Protein AF-A0A0F9AI47-F1 (afdb_monomer)

Foldseek 3Di:
DPPPPDPPCVPVVQWDADPLRWTWGWDQDPNDTDIDTPQQVVVCVVVVHHDDPPDDDADPVNRNNPD

Radius of gyration: 12.99 Å; Cα contacts (8 Å, |Δi|>4): 66; chains: 1; bounding box: 23×28×38 Å

Sequence (67 aa):
MSKKRVPWNKGTSKGWTDKKGCQWIYVTQNGRRRAKRKHRLVMEEHLGRLLEPWELVHHIDQNPANN

Nearest PDB structures (foldseek):
  1u3e-assembly1_M  TM=7.104E-01  e=4.116E-01  Okubovirus SPO1
  6gfa-assembly1_A  TM=5.073E-01  e=1.444E+00  Homo sapiens
  5xy3-assembly1_k  TM=4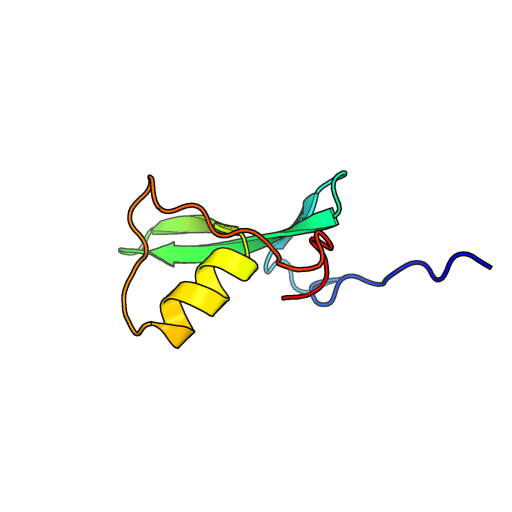.049E-01  e=8.049E+00  Trichomonas vaginalis
  8xgc-assembly1_D  TM=3.205E-01  e=9.186E+00  Saccharomyces cerevisiae

Organism: NCBI:txid412755

InterPro domains:
  IPR003615 HNH nuclease [PF13392] (37-67)
  IPR044925 His-Me finger superfamily [SSF54060] (8-67)

Structure (mmCIF, N/CA/C/O backbone):
data_AF-A0A0F9AI47-F1
#
_entry.id   AF-A0A0F9AI47-F1
#
loop_
_atom_site.group_PDB
_atom_site.id
_atom_site.type_symbol
_atom_site.label_atom_id
_atom_site.label_alt_id
_atom_site.label_comp_id
_atom_site.label_asym_id
_atom_site.label_entity_id
_atom_site.label_seq_id
_atom_site.pdbx_PDB_ins_code
_atom_site.Cartn_x
_atom_site.Cartn_y
_atom_site.Cartn_z
_atom_site.occupancy
_atom_site.B_iso_or_equiv
_atom_site.auth_seq_id
_atom_site.auth_comp_id
_atom_site.auth_asym_id
_atom_site.auth_atom_id
_atom_site.pdbx_PDB_model_num
ATOM 1 N N . MET A 1 1 ? 8.407 9.578 -26.912 1.00 36.66 1 MET A N 1
ATOM 2 C CA . MET A 1 1 ? 7.230 10.119 -26.190 1.00 36.66 1 MET A CA 1
ATOM 3 C C . MET A 1 1 ? 7.045 9.343 -24.889 1.00 36.66 1 MET A C 1
ATOM 5 O O . MET A 1 1 ? 6.694 8.172 -24.941 1.00 36.66 1 MET A O 1
ATOM 9 N N . SER A 1 2 ? 7.333 9.941 -23.728 1.00 43.38 2 SER A N 1
ATOM 10 C CA . SER A 1 2 ? 7.081 9.282 -22.438 1.00 43.38 2 SER A CA 1
ATOM 11 C C . SER A 1 2 ? 5.572 9.259 -22.186 1.00 43.38 2 SER A C 1
ATOM 13 O O . SER A 1 2 ? 4.964 10.303 -21.942 1.00 43.38 2 SER A O 1
ATOM 15 N N . LYS A 1 3 ? 4.941 8.084 -22.311 1.00 49.53 3 LYS A N 1
ATOM 16 C CA . LYS A 1 3 ? 3.545 7.889 -21.905 1.00 49.53 3 LYS A CA 1
ATOM 17 C C . LYS A 1 3 ? 3.488 8.142 -20.401 1.00 49.53 3 LYS A C 1
ATOM 19 O O . LYS A 1 3 ? 3.923 7.295 -19.623 1.00 49.53 3 LYS A O 1
ATOM 24 N N . LYS A 1 4 ? 2.980 9.307 -19.985 1.00 49.72 4 LYS A N 1
ATOM 25 C CA . LYS A 1 4 ? 2.659 9.578 -18.579 1.00 49.72 4 LYS A CA 1
ATOM 26 C C . LYS A 1 4 ? 1.683 8.486 -18.133 1.00 49.72 4 LYS A C 1
ATOM 28 O O . LYS A 1 4 ? 0.519 8.513 -18.522 1.00 49.72 4 LYS A O 1
ATOM 33 N N . ARG A 1 5 ? 2.174 7.484 -17.394 1.00 60.75 5 ARG A N 1
ATOM 34 C CA . ARG A 1 5 ? 1.352 6.394 -16.858 1.00 60.75 5 ARG A CA 1
ATOM 35 C C . ARG A 1 5 ? 0.363 7.024 -15.888 1.00 60.75 5 ARG A C 1
ATOM 37 O O . ARG A 1 5 ? 0.750 7.467 -14.811 1.00 60.75 5 ARG A O 1
ATOM 44 N N . VAL A 1 6 ? -0.893 7.135 -16.305 1.00 63.44 6 VAL A N 1
ATOM 45 C CA . VAL A 1 6 ? -1.979 7.557 -15.423 1.00 63.44 6 VAL A CA 1
ATOM 46 C C . VAL A 1 6 ? -2.123 6.462 -14.361 1.00 63.44 6 VAL A C 1
ATOM 48 O O . VAL A 1 6 ? -2.371 5.313 -14.729 1.00 63.44 6 VAL A O 1
ATOM 51 N N . PRO A 1 7 ? -1.930 6.759 -13.065 1.00 63.34 7 PRO A N 1
ATOM 52 C CA . PRO A 1 7 ? -2.119 5.760 -12.020 1.00 63.34 7 PRO A CA 1
ATOM 53 C C . PRO A 1 7 ? -3.574 5.284 -12.030 1.00 63.34 7 PRO A C 1
ATOM 55 O O . PRO A 1 7 ? -4.475 6.121 -12.102 1.00 63.34 7 PRO A O 1
ATOM 58 N N . TRP A 1 8 ? -3.835 3.976 -11.909 1.00 69.81 8 TRP A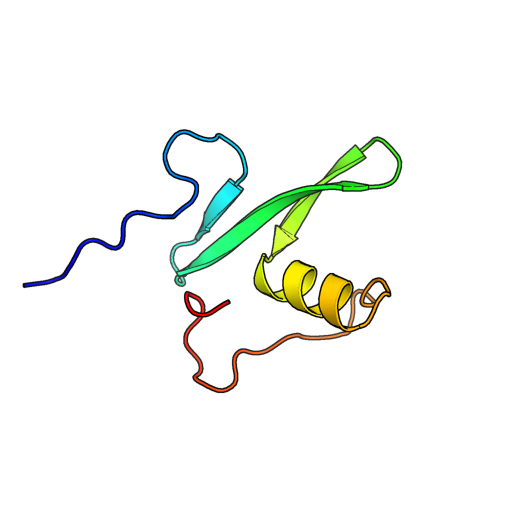 N 1
ATOM 59 C CA . TRP A 1 8 ? -5.218 3.457 -11.911 1.00 69.81 8 TRP A CA 1
ATOM 60 C C . TRP A 1 8 ? -6.087 4.033 -10.784 1.00 69.81 8 TRP A C 1
ATOM 62 O O . TRP A 1 8 ? -7.308 3.990 -10.858 1.00 69.81 8 TRP A O 1
ATOM 72 N N . ASN A 1 9 ? -5.462 4.585 -9.741 1.00 68.56 9 ASN A N 1
ATOM 73 C CA . ASN A 1 9 ? -6.127 5.198 -8.598 1.00 68.56 9 ASN A CA 1
ATOM 74 C C . ASN A 1 9 ? -6.289 6.7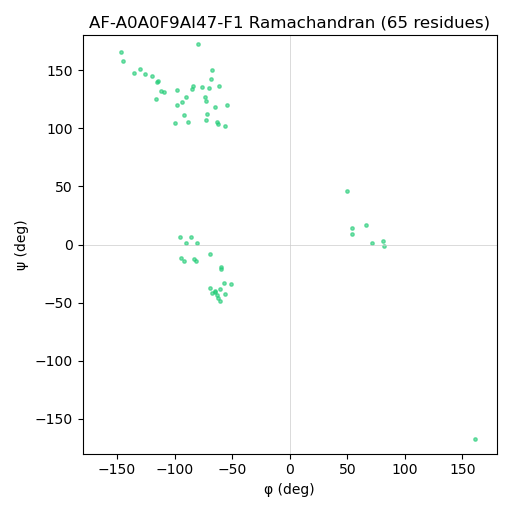27 -8.711 1.00 68.56 9 ASN A C 1
ATOM 76 O O . ASN A 1 9 ? -6.741 7.346 -7.742 1.00 68.56 9 ASN A O 1
ATOM 80 N N . LYS A 1 10 ? -5.959 7.356 -9.850 1.00 65.06 10 LYS A N 1
ATOM 81 C CA . LYS A 1 10 ? -6.130 8.806 -10.055 1.00 65.06 10 LYS A CA 1
ATOM 82 C C . LYS A 1 10 ? -7.583 9.221 -9.772 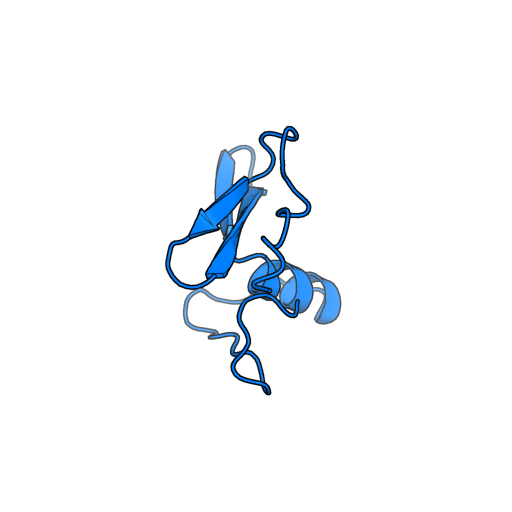1.00 65.06 10 LYS A C 1
ATOM 84 O O . LYS A 1 10 ? -8.502 8.725 -10.408 1.00 65.06 10 LYS A O 1
ATOM 89 N N . GLY A 1 11 ? -7.781 10.124 -8.806 1.00 69.38 11 GLY A N 1
ATOM 90 C CA . GLY A 1 11 ? -9.102 10.643 -8.415 1.00 69.38 11 GLY A CA 1
ATOM 91 C C . GLY A 1 11 ? -9.914 9.758 -7.458 1.00 69.38 11 GLY A C 1
ATOM 92 O O . GLY A 1 11 ? -10.998 10.151 -7.052 1.00 69.38 11 GLY A O 1
ATOM 93 N N . THR A 1 12 ? -9.404 8.587 -7.059 1.00 71.50 12 THR A N 1
ATOM 94 C CA . THR A 1 12 ? -10.159 7.643 -6.209 1.00 71.50 12 THR A CA 1
ATOM 95 C C . THR A 1 12 ? -9.880 7.785 -4.710 1.00 71.50 12 THR A C 1
ATOM 97 O O . THR A 1 12 ? -10.558 7.154 -3.907 1.00 71.50 12 THR A O 1
ATOM 100 N N . SER A 1 13 ? -8.849 8.541 -4.308 1.00 68.25 13 SER A N 1
ATOM 101 C CA . SER A 1 13 ? -8.335 8.607 -2.922 1.00 68.25 13 SER A CA 1
ATOM 102 C C . SER A 1 13 ? -7.972 7.242 -2.296 1.00 68.25 13 SER A C 1
ATOM 104 O O . SER A 1 13 ? -7.656 7.164 -1.107 1.00 68.25 13 SER A O 1
ATOM 106 N N . LYS A 1 14 ? -7.967 6.155 -3.088 1.00 73.81 14 LYS A N 1
ATOM 107 C CA . LYS A 1 14 ? -7.717 4.772 -2.642 1.00 73.81 14 LYS A CA 1
ATOM 108 C C . LYS A 1 14 ? -6.231 4.441 -2.471 1.00 73.81 14 LYS A C 1
ATOM 110 O O . LYS A 1 14 ? -5.901 3.318 -2.104 1.00 73.81 14 LYS A O 1
ATOM 115 N N . GLY A 1 15 ? -5.327 5.396 -2.705 1.00 82.19 15 GLY A N 1
ATOM 116 C CA . GLY A 1 15 ? -3.888 5.190 -2.565 1.00 82.19 15 GLY A CA 1
ATOM 117 C C . GLY A 1 15 ? -3.038 6.218 -3.309 1.00 82.19 15 GLY A C 1
ATOM 118 O O . GLY A 1 15 ? -3.556 7.220 -3.797 1.00 82.19 15 GLY A O 1
ATOM 119 N N . TRP A 1 16 ? -1.740 5.943 -3.431 1.00 83.31 16 TRP A N 1
ATOM 120 C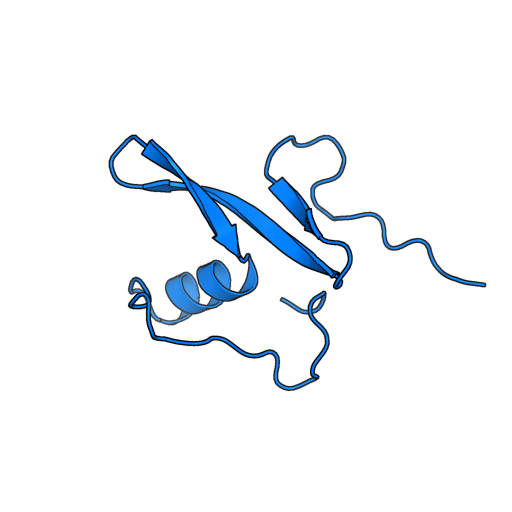 CA . TRP A 1 16 ? -0.789 6.764 -4.187 1.00 83.31 16 TRP A CA 1
ATOM 121 C C . TRP A 1 16 ? 0.291 5.894 -4.838 1.00 83.31 16 TRP A C 1
ATOM 123 O O . TRP A 1 16 ? 0.437 4.716 -4.520 1.00 83.31 16 TRP A O 1
ATOM 133 N N . THR A 1 17 ? 1.029 6.464 -5.785 1.00 81.50 17 THR A N 1
ATOM 134 C CA . THR A 1 17 ? 2.230 5.836 -6.355 1.00 81.50 17 THR A CA 1
ATOM 135 C C . THR A 1 17 ? 3.431 6.617 -5.851 1.00 81.50 17 THR A C 1
ATOM 137 O O . THR A 1 17 ? 3.405 7.849 -5.875 1.00 81.50 17 THR A O 1
ATOM 140 N N . ASP A 1 18 ? 4.450 5.937 -5.336 1.00 76.88 18 ASP A N 1
ATOM 141 C CA . ASP A 1 18 ? 5.658 6.610 -4.867 1.00 76.88 18 ASP A CA 1
ATOM 142 C C . ASP A 1 18 ? 6.608 6.978 -6.021 1.00 76.88 18 ASP A C 1
ATOM 144 O O . ASP A 1 18 ? 6.412 6.596 -7.176 1.00 76.88 18 ASP A O 1
ATOM 148 N N . LYS A 1 19 ? 7.666 7.735 -5.703 1.00 73.75 19 LYS A N 1
ATOM 149 C CA . LYS A 1 19 ? 8.687 8.156 -6.680 1.00 73.75 19 LYS A CA 1
ATOM 150 C C . LYS A 1 19 ? 9.412 6.979 -7.348 1.00 73.75 19 LYS A C 1
ATOM 152 O O . LYS A 1 19 ? 9.997 7.169 -8.408 1.00 73.75 19 LYS A O 1
ATOM 157 N N . LYS A 1 20 ? 9.396 5.790 -6.736 1.00 71.88 20 LYS A N 1
ATOM 158 C CA . LYS A 1 20 ? 10.009 4.561 -7.259 1.00 71.88 20 LYS A CA 1
ATOM 159 C C . LYS A 1 20 ? 9.031 3.753 -8.120 1.00 71.88 20 LYS A C 1
ATOM 161 O O . LYS A 1 20 ? 9.405 2.701 -8.616 1.00 71.88 20 LYS A O 1
ATOM 166 N N . GLY A 1 21 ? 7.799 4.229 -8.313 1.00 73.44 21 GLY A N 1
ATOM 167 C CA . GLY A 1 21 ? 6.768 3.536 -9.081 1.00 73.44 21 GLY A CA 1
ATOM 168 C C . GLY A 1 21 ? 6.038 2.446 -8.296 1.00 73.44 21 GLY A C 1
ATOM 169 O O . GLY A 1 21 ? 5.172 1.786 -8.864 1.00 73.44 21 GLY A O 1
ATOM 170 N N . CYS A 1 22 ? 6.338 2.264 -7.005 1.00 77.62 22 CYS A N 1
ATOM 171 C CA . CYS A 1 22 ? 5.615 1.316 -6.167 1.00 77.62 22 CYS A CA 1
ATOM 172 C C . CYS A 1 22 ? 4.258 1.897 -5.788 1.00 77.62 22 CYS A C 1
ATOM 174 O O . CYS A 1 22 ? 4.124 3.056 -5.379 1.00 77.62 22 CYS A O 1
ATOM 176 N N . GLN A 1 23 ? 3.240 1.056 -5.893 1.00 81.88 23 GLN A N 1
ATOM 177 C CA . GLN A 1 23 ? 1.884 1.468 -5.619 1.00 81.88 23 GLN A CA 1
ATOM 178 C C . GLN A 1 23 ? 1.433 1.101 -4.216 1.00 81.88 23 GLN A C 1
ATOM 180 O O . GLN A 1 23 ? 1.573 -0.038 -3.770 1.00 81.88 23 GLN A O 1
ATOM 185 N N . TRP A 1 24 ? 0.832 2.078 -3.554 1.00 85.56 24 TRP A N 1
ATOM 186 C CA . TRP A 1 24 ? 0.288 1.980 -2.214 1.00 85.56 24 TRP A CA 1
ATOM 187 C C . TRP A 1 24 ? -1.221 2.138 -2.261 1.00 85.56 24 TRP A C 1
ATOM 189 O O . TRP A 1 24 ? -1.746 2.963 -3.009 1.00 85.56 24 TRP A O 1
ATOM 199 N N . ILE A 1 25 ? -1.910 1.356 -1.443 1.00 86.12 25 ILE A N 1
ATOM 200 C CA . ILE A 1 25 ? -3.357 1.380 -1.272 1.00 86.12 25 ILE A CA 1
ATOM 201 C C . ILE A 1 25 ? -3.698 1.456 0.210 1.00 86.12 25 ILE A C 1
ATOM 203 O O . ILE A 1 25 ? -2.947 0.970 1.056 1.00 86.12 25 ILE A O 1
ATOM 207 N N . TYR A 1 26 ? -4.833 2.065 0.531 1.00 86.12 26 TYR A N 1
ATOM 208 C CA . TYR A 1 26 ? -5.359 2.018 1.889 1.00 86.12 26 TYR A CA 1
ATOM 209 C C . TYR A 1 26 ? -6.284 0.817 2.051 1.00 86.12 26 TYR A C 1
ATOM 211 O O . TYR A 1 26 ? -7.242 0.669 1.297 1.00 86.12 26 TYR A O 1
ATOM 219 N N . VAL A 1 2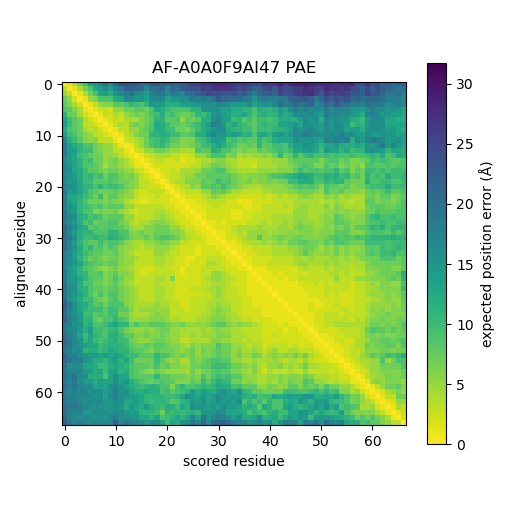7 ? -6.013 -0.003 3.059 1.00 83.38 27 VAL A N 1
ATOM 220 C CA . VAL A 1 27 ? -6.830 -1.152 3.453 1.00 83.38 27 VAL A CA 1
ATOM 221 C C . VAL A 1 27 ? -7.302 -0.967 4.888 1.00 83.38 27 VAL A C 1
ATOM 223 O O . VAL A 1 27 ? -6.579 -0.418 5.721 1.00 83.38 27 VAL A O 1
ATOM 226 N N . THR A 1 28 ? -8.513 -1.415 5.196 1.00 83.50 28 THR A N 1
ATOM 227 C CA . THR A 1 28 ? -9.010 -1.441 6.574 1.00 83.50 28 THR A CA 1
ATOM 228 C C . THR A 1 28 ? -8.682 -2.803 7.169 1.00 83.50 28 THR A C 1
ATOM 230 O O . THR A 1 28 ? -9.233 -3.811 6.742 1.00 83.50 28 THR A O 1
ATOM 233 N N . GLN A 1 29 ? -7.775 -2.840 8.142 1.00 80.19 29 GLN A N 1
ATOM 234 C CA . GLN A 1 29 ? -7.422 -4.046 8.892 1.00 80.19 29 GLN A CA 1
ATOM 235 C C . GLN A 1 29 ? -7.796 -3.840 10.360 1.00 80.19 29 GLN A C 1
ATOM 237 O O . GLN A 1 29 ? -7.373 -2.857 10.970 1.00 80.19 29 GLN A O 1
ATOM 242 N N . ASN A 1 30 ? -8.593 -4.749 10.928 1.00 82.00 30 ASN A N 1
ATOM 243 C CA .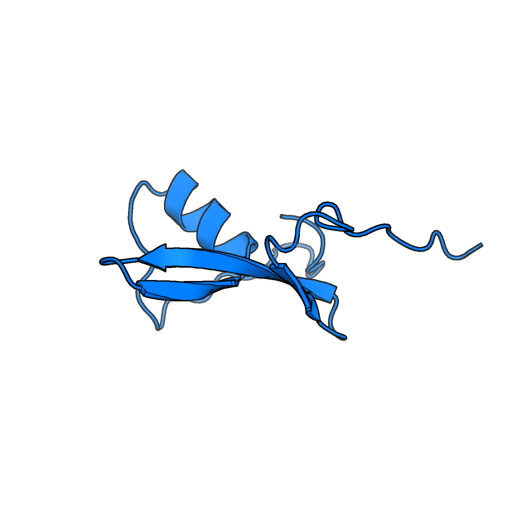 ASN A 1 30 ? -9.086 -4.682 12.313 1.00 82.00 30 ASN A CA 1
ATOM 244 C C . ASN A 1 30 ? -9.710 -3.316 12.660 1.00 82.00 30 ASN A C 1
ATOM 246 O O . ASN A 1 30 ? -9.362 -2.692 13.661 1.00 82.00 30 ASN A O 1
ATOM 250 N N . GLY A 1 31 ? -10.563 -2.795 11.771 1.00 86.50 31 GLY A N 1
ATOM 251 C CA . GLY A 1 31 ? -11.216 -1.490 11.939 1.00 86.50 31 GLY A CA 1
ATOM 252 C C . GLY A 1 31 ? -10.295 -0.272 11.784 1.00 86.50 31 GLY A C 1
ATOM 253 O O . GLY A 1 31 ? -10.757 0.859 11.904 1.00 86.50 31 GLY A O 1
ATOM 254 N N . ARG A 1 32 ? -9.001 -0.462 11.490 1.00 85.12 32 ARG A N 1
ATOM 255 C CA . ARG A 1 32 ? -8.026 0.623 11.311 1.00 85.12 32 ARG A CA 1
ATOM 256 C C . ARG A 1 32 ? -7.567 0.710 9.863 1.00 85.12 32 ARG A C 1
ATOM 258 O O . ARG A 1 32 ? -7.154 -0.280 9.262 1.00 85.12 32 ARG A O 1
ATOM 265 N N . ARG A 1 33 ? -7.579 1.921 9.307 1.00 84.75 33 ARG A N 1
ATOM 266 C CA . ARG A 1 33 ? -7.046 2.190 7.968 1.00 84.75 33 ARG A CA 1
ATOM 267 C C . ARG A 1 33 ? -5.517 2.139 8.004 1.0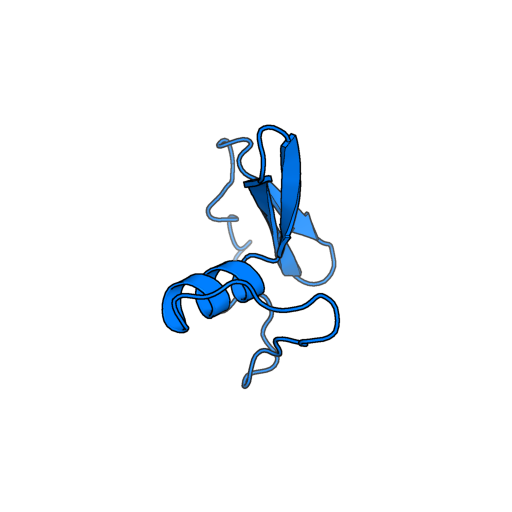0 84.75 33 ARG A C 1
ATOM 269 O O . ARG A 1 33 ? -4.886 2.875 8.757 1.00 84.75 33 ARG A O 1
ATOM 276 N N . ARG A 1 34 ? -4.920 1.284 7.178 1.00 85.25 34 ARG A N 1
ATOM 277 C CA . ARG A 1 34 ? -3.470 1.134 7.007 1.00 85.25 34 ARG A CA 1
ATOM 278 C C . ARG A 1 34 ? -3.096 1.275 5.541 1.00 85.25 34 ARG A C 1
ATOM 280 O O . ARG A 1 34 ? -3.863 0.895 4.663 1.00 85.25 34 ARG A O 1
ATOM 287 N N . ALA A 1 35 ? -1.920 1.828 5.275 1.00 85.38 35 ALA A N 1
ATOM 288 C CA . ALA A 1 35 ? -1.355 1.821 3.934 1.00 85.38 35 ALA A CA 1
ATOM 289 C C . ALA A 1 35 ? -0.600 0.511 3.696 1.00 85.38 35 ALA A C 1
ATOM 291 O O . ALA A 1 35 ? 0.188 0.082 4.539 1.00 85.38 35 ALA A O 1
ATOM 292 N N . LYS A 1 36 ? -0.828 -0.110 2.542 1.00 85.62 36 LYS A N 1
ATOM 293 C CA . LYS A 1 36 ? -0.206 -1.368 2.134 1.00 85.62 36 LYS A CA 1
ATOM 294 C C . LYS A 1 36 ? 0.253 -1.279 0.686 1.00 85.62 36 LYS A C 1
ATOM 296 O O . LYS A 1 36 ? -0.364 -0.587 -0.120 1.00 85.62 36 LYS A O 1
ATOM 301 N N . ARG A 1 37 ? 1.342 -1.967 0.345 1.00 86.38 37 ARG A N 1
ATOM 302 C CA . ARG A 1 37 ? 1.796 -2.070 -1.047 1.00 86.38 37 ARG A CA 1
ATOM 303 C C . ARG A 1 37 ? 0.827 -2.948 -1.840 1.00 86.38 37 ARG A C 1
ATOM 305 O O . ARG A 1 37 ? 0.454 -4.014 -1.357 1.00 86.38 37 ARG A O 1
ATOM 312 N N . LYS A 1 38 ? 0.444 -2.522 -3.046 1.00 84.81 38 LYS A N 1
ATOM 313 C CA . LYS A 1 38 ? -0.550 -3.221 -3.874 1.00 84.81 38 LYS A CA 1
ATOM 314 C C . LYS A 1 38 ? -0.109 -4.644 -4.221 1.00 84.81 38 LYS A C 1
ATOM 316 O O . LYS A 1 38 ? -0.873 -5.565 -3.977 1.00 84.81 38 LYS A O 1
ATOM 321 N N . HIS A 1 39 ? 1.123 -4.836 -4.687 1.00 85.50 39 HIS A N 1
ATOM 322 C CA . HIS A 1 39 ? 1.653 -6.171 -4.994 1.00 85.50 39 HIS A CA 1
ATOM 323 C C . HIS A 1 39 ? 1.612 -7.129 -3.799 1.00 85.50 39 HIS A C 1
ATOM 325 O O . HIS A 1 39 ? 1.376 -8.319 -3.963 1.00 85.50 39 HIS A O 1
ATOM 331 N N . ARG A 1 40 ? 1.792 -6.616 -2.574 1.00 87.56 40 ARG A N 1
ATOM 332 C CA . ARG A 1 40 ? 1.663 -7.435 -1.368 1.00 87.56 40 ARG A CA 1
ATOM 333 C C . ARG A 1 40 ? 0.219 -7.885 -1.167 1.00 87.56 40 ARG A C 1
ATOM 335 O O . ARG A 1 40 ? 0.013 -9.040 -0.837 1.00 87.56 40 ARG A O 1
ATOM 342 N N . LEU A 1 41 ? -0.752 -6.995 -1.387 1.00 85.75 41 LEU A N 1
ATOM 343 C CA . LEU A 1 41 ? -2.168 -7.360 -1.309 1.00 85.75 41 LEU A CA 1
ATOM 344 C C . LEU A 1 41 ? -2.530 -8.419 -2.359 1.00 85.75 41 LEU A C 1
ATOM 346 O O . LEU A 1 41 ? -3.157 -9.408 -2.010 1.00 85.75 41 LEU A O 1
ATOM 350 N N . VAL A 1 42 ? -2.093 -8.240 -3.609 1.00 86.31 42 VAL A N 1
ATOM 351 C CA . VAL A 1 42 ? -2.344 -9.213 -4.688 1.00 86.31 42 VAL A CA 1
ATOM 352 C C . VAL A 1 42 ? -1.817 -10.599 -4.307 1.00 86.31 42 VAL A C 1
ATOM 354 O O . VAL A 1 42 ? -2.510 -11.594 -4.491 1.00 86.31 42 VAL A O 1
ATOM 357 N N . MET A 1 43 ? -0.624 -10.673 -3.709 1.00 86.81 43 MET A N 1
ATOM 358 C CA . MET A 1 43 ? -0.070 -11.948 -3.247 1.00 86.81 43 MET A CA 1
ATOM 359 C C . MET A 1 43 ? -0.823 -12.542 -2.058 1.00 86.81 43 MET A C 1
ATOM 361 O O . MET A 1 43 ? -0.995 -13.751 -1.996 1.00 86.81 43 MET A O 1
ATOM 365 N N . GLU A 1 44 ? -1.297 -11.727 -1.121 1.00 87.94 44 GLU A N 1
ATOM 366 C CA . GLU A 1 44 ? -2.117 -12.221 -0.009 1.00 87.94 44 GLU A CA 1
ATOM 367 C C . GLU A 1 44 ? -3.457 -12.786 -0.480 1.00 87.94 44 GLU A C 1
ATOM 369 O O . GLU A 1 44 ? -3.880 -13.836 -0.002 1.00 87.94 44 GLU A O 1
ATOM 374 N N . GLU A 1 45 ? -4.102 -12.118 -1.440 1.00 87.12 45 GLU A N 1
ATOM 375 C CA . GLU A 1 45 ? -5.324 -12.608 -2.083 1.00 87.12 45 GLU A CA 1
ATOM 376 C C . GLU A 1 45 ? -5.058 -13.918 -2.832 1.00 87.12 45 GLU A C 1
ATOM 378 O O . GLU A 1 45 ? -5.823 -14.869 -2.693 1.00 87.12 45 GLU A O 1
ATOM 383 N N . HIS A 1 46 ? -3.944 -13.999 -3.565 1.00 88.31 46 HIS A N 1
ATOM 384 C CA . HIS A 1 46 ? -3.554 -15.204 -4.293 1.00 88.31 46 HIS A CA 1
ATOM 385 C C . HIS A 1 46 ? -3.247 -16.392 -3.367 1.00 88.31 46 HIS A C 1
ATOM 387 O O . HIS A 1 46 ? -3.617 -17.524 -3.667 1.00 88.31 46 HIS A O 1
ATOM 393 N N . LEU A 1 47 ? -2.588 -16.141 -2.233 1.00 87.31 47 LEU A N 1
ATOM 394 C CA . LEU A 1 47 ? -2.239 -17.164 -1.244 1.00 87.31 47 LEU A CA 1
ATOM 395 C C . LEU A 1 47 ? -3.402 -17.517 -0.305 1.00 87.31 47 LEU A C 1
ATOM 397 O O . LEU A 1 47 ? -3.304 -18.492 0.438 1.00 87.31 47 LEU A O 1
ATOM 401 N N . GLY A 1 48 ? -4.466 -16.710 -0.277 1.00 89.38 48 GLY A N 1
ATOM 402 C CA . GLY A 1 48 ? -5.578 -16.866 0.663 1.00 89.38 48 GLY A CA 1
ATOM 403 C C . GLY A 1 48 ? -5.198 -16.622 2.131 1.00 89.38 48 GLY A C 1
ATOM 404 O O . GLY A 1 48 ? -5.936 -17.022 3.029 1.00 89.38 48 GLY A O 1
ATOM 405 N N . ARG A 1 49 ? -4.054 -15.979 2.401 1.00 89.88 49 ARG A N 1
ATOM 406 C CA . ARG A 1 49 ? -3.587 -15.643 3.756 1.00 89.88 49 ARG A CA 1
ATOM 407 C C . ARG A 1 49 ? -2.861 -14.305 3.783 1.00 89.88 49 ARG A C 1
ATOM 409 O O . ARG A 1 49 ? -2.308 -13.862 2.781 1.00 89.88 49 ARG A O 1
ATOM 416 N N . LEU A 1 50 ? -2.801 -13.685 4.961 1.00 86.69 50 LEU A N 1
ATOM 417 C CA . LEU A 1 50 ? -1.948 -12.518 5.168 1.00 86.69 50 LEU A CA 1
ATOM 418 C C . LEU A 1 50 ? -0.471 -12.928 5.115 1.00 86.69 50 LEU A C 1
ATOM 420 O O . LEU A 1 50 ? -0.089 -14.000 5.589 1.00 86.69 50 LEU A O 1
ATOM 424 N N . LEU A 1 51 ? 0.346 -12.058 4.527 1.00 85.88 51 LEU A N 1
ATOM 425 C CA . LEU A 1 51 ? 1.791 -12.203 4.514 1.00 85.88 51 LEU A CA 1
ATOM 426 C C . LEU A 1 51 ? 2.339 -11.623 5.811 1.00 85.88 51 LEU A C 1
ATOM 428 O O . LEU A 1 51 ? 1.969 -10.509 6.208 1.00 85.88 51 LEU A O 1
ATOM 432 N N . GLU A 1 52 ? 3.273 -12.333 6.420 1.00 85.12 52 GLU A N 1
ATOM 433 C CA . GLU A 1 52 ? 3.970 -11.905 7.620 1.00 85.12 52 GLU A CA 1
ATOM 434 C C . GLU A 1 52 ? 4.876 -10.704 7.326 1.00 85.12 52 GLU A C 1
ATOM 436 O O . GLU A 1 52 ? 5.344 -10.534 6.195 1.00 85.12 52 GLU A O 1
ATOM 441 N N . PRO A 1 53 ? 5.128 -9.803 8.291 1.00 80.62 53 PRO A N 1
ATOM 442 C CA . PRO A 1 53 ? 5.862 -8.556 8.053 1.00 80.62 53 PRO A CA 1
ATOM 443 C C . PRO A 1 53 ? 7.205 -8.736 7.331 1.00 80.62 53 PRO A C 1
ATOM 445 O O . PRO A 1 53 ? 7.561 -7.889 6.511 1.00 80.62 53 PRO A O 1
ATOM 448 N N . TRP A 1 54 ? 7.896 -9.851 7.589 1.00 81.25 54 TRP A N 1
ATOM 449 C CA . TRP A 1 54 ? 9.185 -10.208 6.992 1.00 81.25 54 TRP A CA 1
ATOM 450 C C . TRP A 1 54 ? 9.088 -10.877 5.614 1.00 81.25 54 TRP A C 1
ATOM 452 O O . TRP A 1 54 ? 10.102 -10.984 4.930 1.00 81.25 54 TRP A O 1
ATOM 462 N N . GLU A 1 55 ? 7.904 -11.313 5.177 1.00 80.75 55 GLU A N 1
ATOM 463 C CA . GLU A 1 55 ? 7.719 -11.862 3.834 1.00 80.75 55 GLU A CA 1
ATOM 464 C C . GLU A 1 55 ? 7.799 -10.732 2.798 1.00 80.75 55 GLU A C 1
ATOM 466 O O . GLU A 1 55 ? 6.962 -9.817 2.740 1.00 80.75 55 GLU A O 1
ATOM 471 N N . LEU A 1 56 ? 8.857 -10.784 1.988 1.00 79.56 56 LEU A N 1
ATOM 472 C CA . LEU A 1 56 ? 9.146 -9.810 0.947 1.00 79.56 56 LEU A CA 1
ATOM 473 C C . LEU A 1 56 ? 8.578 -10.288 -0.388 1.00 79.56 56 LEU A C 1
ATOM 475 O O . LEU A 1 56 ? 8.938 -11.345 -0.896 1.00 79.56 56 LEU A O 1
ATOM 479 N N . VAL A 1 57 ? 7.716 -9.467 -0.981 1.00 79.75 57 VAL A N 1
ATOM 480 C CA . VAL A 1 57 ? 7.199 -9.679 -2.335 1.00 79.75 57 VAL A CA 1
ATOM 481 C C . VAL A 1 57 ? 8.020 -8.826 -3.292 1.00 79.75 57 VAL A C 1
ATOM 483 O O . VAL A 1 57 ? 8.055 -7.599 -3.164 1.00 79.75 57 VAL A O 1
ATOM 486 N N . HIS A 1 58 ? 8.671 -9.483 -4.248 1.00 76.75 58 HIS A N 1
ATOM 487 C CA . HIS A 1 58 ? 9.454 -8.849 -5.301 1.00 76.75 58 HIS A CA 1
ATOM 488 C C . HIS A 1 58 ? 8.816 -9.119 -6.662 1.00 76.75 58 HIS A C 1
ATOM 490 O O . HIS A 1 58 ? 8.347 -10.222 -6.932 1.00 76.75 58 HIS A O 1
ATOM 496 N N . HIS A 1 59 ? 8.814 -8.107 -7.526 1.00 69.31 59 HIS A N 1
ATOM 497 C CA . HIS A 1 59 ? 8.400 -8.277 -8.913 1.00 69.31 59 HIS A CA 1
ATOM 498 C C . HIS A 1 59 ? 9.500 -9.020 -9.670 1.00 69.31 59 HIS A C 1
ATOM 500 O O . HIS A 1 59 ? 10.655 -8.590 -9.647 1.00 69.31 59 HIS A O 1
ATOM 506 N N . ILE A 1 60 ? 9.136 -10.114 -10.340 1.00 74.25 60 ILE A N 1
ATOM 507 C CA . ILE A 1 60 ? 10.066 -10.949 -11.119 1.00 74.25 60 ILE A CA 1
ATOM 508 C C . ILE A 1 60 ? 10.722 -10.126 -12.238 1.00 74.25 60 ILE A C 1
ATOM 510 O O . ILE A 1 60 ? 11.916 -10.249 -12.488 1.00 74.25 60 ILE A O 1
ATOM 514 N N . ASP A 1 61 ? 9.956 -9.232 -12.866 1.00 75.25 61 ASP A N 1
ATOM 515 C CA . ASP A 1 61 ? 10.404 -8.347 -13.946 1.00 75.25 61 ASP A CA 1
ATOM 516 C C . ASP A 1 61 ? 11.053 -7.041 -13.447 1.00 75.25 61 ASP A C 1
ATOM 518 O O . ASP A 1 61 ? 11.334 -6.145 -14.243 1.00 75.25 61 ASP A O 1
ATOM 522 N N . GLN A 1 62 ? 11.269 -6.909 -12.130 1.00 67.94 62 GLN A N 1
ATOM 523 C CA . GLN A 1 62 ? 11.746 -5.693 -11.456 1.00 67.94 62 GLN A CA 1
ATOM 524 C C . GLN A 1 62 ? 10.906 -4.436 -11.747 1.00 67.94 62 GLN A C 1
ATOM 526 O O . GLN A 1 62 ? 11.331 -3.323 -11.431 1.00 67.94 62 GLN A O 1
ATOM 531 N N . ASN A 1 63 ? 9.706 -4.580 -12.315 1.00 68.19 63 ASN A N 1
ATOM 532 C CA . ASN A 1 63 ? 8.855 -3.465 -12.685 1.00 68.19 63 ASN A CA 1
ATOM 533 C C . ASN A 1 63 ? 7.781 -3.246 -11.610 1.00 68.19 63 ASN A C 1
ATOM 535 O O . ASN A 1 63 ? 6.776 -3.953 -11.581 1.00 68.19 63 ASN A O 1
ATOM 539 N N . PRO A 1 64 ? 7.916 -2.218 -10.756 1.00 63.97 64 PRO A N 1
ATOM 540 C CA . PRO A 1 64 ? 7.014 -2.010 -9.625 1.00 63.97 64 PRO A CA 1
ATOM 541 C C . PRO A 1 64 ? 5.589 -1.596 -10.019 1.00 63.97 64 PRO A C 1
ATOM 543 O O . PRO A 1 64 ? 4.708 -1.518 -9.160 1.00 63.97 64 PRO A O 1
ATOM 546 N N . ALA A 1 65 ? 5.363 -1.304 -11.304 1.00 64.38 65 ALA A N 1
ATOM 547 C CA . ALA A 1 65 ? 4.056 -0.962 -11.845 1.00 64.38 65 ALA A CA 1
ATOM 548 C C . ALA A 1 65 ? 3.275 -2.179 -12.372 1.00 64.38 65 ALA A C 1
ATOM 550 O O . ALA A 1 65 ? 2.075 -2.045 -12.624 1.00 64.38 65 ALA A O 1
ATOM 551 N N . ASN A 1 66 ? 3.929 -3.327 -12.563 1.00 62.97 66 ASN A N 1
ATOM 552 C CA . ASN A 1 66 ? 3.286 -4.565 -12.987 1.00 62.97 66 ASN A CA 1
ATOM 553 C C . ASN A 1 66 ? 2.822 -5.307 -11.728 1.00 62.97 66 ASN A C 1
ATOM 555 O O . ASN A 1 66 ? 3.663 -5.778 -10.978 1.00 62.97 66 ASN A O 1
ATOM 559 N N . ASN A 1 67 ? 1.519 -5.305 -11.427 1.00 57.25 67 ASN A N 1
ATOM 560 C CA . ASN A 1 67 ? 0.976 -5.955 -10.223 1.00 57.25 67 ASN A CA 1
ATOM 561 C C . ASN A 1 67 ? 0.172 -7.179 -10.617 1.00 57.25 67 ASN A C 1
ATOM 563 O O . ASN A 1 67 ? -0.619 -7.022 -11.575 1.00 57.25 67 ASN A O 1
#

pLDDT: mean 76.54, std 11.64, range [36.66, 89.88]

Secondary structure (DSSP, 8-state):
-------TTTTS-SEEE-TTS-EEEEEEETTEEEEEEHHHHHHHHHHTSPPPTT-----TTS-TT--

Mean predicted aligned error: 8.21 Å

Solvent-accessible surface area (backbone atoms only — not comparable to full-atom v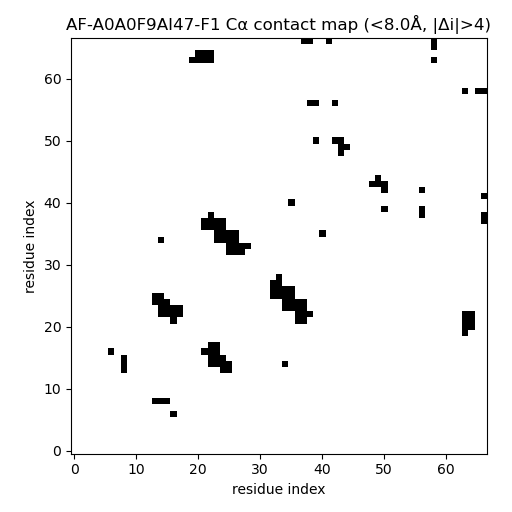alues): 4428 Å² total; per-residue (Å²): 134,86,76,78,78,74,59,94,47,71,93,62,82,49,45,52,67,48,100,80,43,42,41,36,28,64,44,74,56,95,92,37,82,42,81,41,50,45,58,54,50,54,49,21,64,73,68,73,45,86,72,56,93,84,64,80,84,76,55,91,83,72,42,58,75,67,114